Protein AF-A0A941Q3P5-F1 (afdb_monomer)

Nearest PDB structures (foldseek):
  3ljc-assembly1_A  TM=6.207E-01  e=5.164E-02  Escherichia coli K-12
  6vbk-assembly1_B-2  TM=5.419E-01  e=1.382E-01  Mycobacterium tuberculosis
  8rq1-assembly1_A  TM=6.523E-01  e=5.031E-01  Homo sapiens
  4f9u-assembly1_A  TM=2.991E-01  e=7.091E+00  Drosophila melanogaster

pLDDT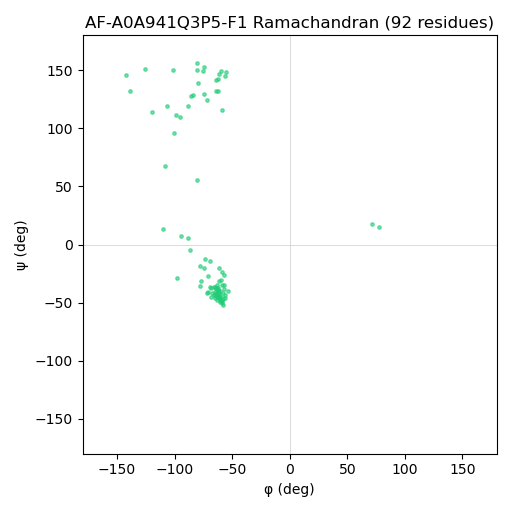: mean 91.7, std 6.8, range [62.0, 97.81]

Sequence (94 aa):
GEVEILPDDEPIAPAEAVHETVRGLANAIASLKGKGVEPFEAPYRFDDAGWVANRWCEILPIPLAAKQRLMELPDARVRLALVDEFLRGQGVVK

Radius of gyration: 13.18 Å; Cα contacts (8 Å, |Δi|>4): 82; chains: 1; bounding box: 28×37×31 Å

Structure (mmCIF, N/CA/C/O backbone):
data_AF-A0A941Q3P5-F1
#
_entry.id   AF-A0A941Q3P5-F1
#
loop_
_atom_site.group_PDB
_atom_site.id
_atom_site.type_symbol
_atom_site.label_atom_id
_atom_site.label_alt_id
_atom_site.label_comp_id
_atom_site.label_asym_id
_atom_site.label_entity_id
_atom_site.label_seq_id
_atom_site.pdbx_PDB_ins_code
_atom_site.Cartn_x
_atom_site.Cartn_y
_atom_site.Cartn_z
_atom_site.occupancy
_atom_site.B_iso_or_equiv
_atom_site.auth_seq_id
_atom_site.auth_comp_id
_atom_site.auth_asym_id
_atom_site.auth_atom_id
_atom_site.pdbx_PDB_model_num
ATOM 1 N N . GLY A 1 1 ? -2.430 23.695 -12.127 1.00 62.00 1 GLY A N 1
ATOM 2 C CA . GLY A 1 1 ? -1.789 22.383 -12.286 1.00 62.00 1 GLY A CA 1
ATOM 3 C C . GLY A 1 1 ? -2.655 21.597 -13.227 1.00 62.00 1 GLY A C 1
ATOM 4 O O . GLY A 1 1 ? -3.858 21.567 -13.005 1.00 62.00 1 GLY A O 1
ATOM 5 N N . GLU A 1 2 ? -2.077 21.087 -14.302 1.00 65.44 2 GLU A N 1
ATOM 6 C CA . GLU A 1 2 ? -2.772 20.238 -15.267 1.00 65.44 2 GLU A CA 1
ATOM 7 C C . GLU A 1 2 ? -2.728 18.805 -14.723 1.00 65.44 2 GLU A C 1
ATOM 9 O O . GLU A 1 2 ? -1.679 18.359 -14.260 1.00 65.44 2 GLU A O 1
ATOM 14 N N . VAL A 1 3 ? -3.881 18.139 -14.645 1.00 68.94 3 VAL A N 1
ATOM 15 C CA . VAL A 1 3 ? -3.965 16.745 -14.195 1.00 68.94 3 VAL A CA 1
ATOM 16 C C . VAL A 1 3 ? -3.951 15.888 -15.448 1.00 68.94 3 VAL A C 1
ATOM 18 O O . VAL A 1 3 ? -4.913 15.905 -16.212 1.00 68.94 3 VAL A O 1
ATOM 21 N N . GLU A 1 4 ? -2.853 15.177 -15.669 1.00 76.56 4 GLU A N 1
ATOM 22 C CA . GLU A 1 4 ? -2.739 14.210 -16.756 1.00 76.56 4 GLU A CA 1
ATOM 23 C C . GLU A 1 4 ? -3.289 12.858 -16.289 1.00 76.56 4 GLU A C 1
ATOM 25 O O . GLU A 1 4 ? -2.936 12.367 -15.214 1.00 76.56 4 GLU A O 1
ATOM 30 N N . ILE A 1 5 ? -4.204 12.282 -17.070 1.00 75.94 5 ILE A N 1
ATOM 31 C CA . ILE A 1 5 ? -4.798 10.975 -16.779 1.00 75.94 5 ILE A CA 1
ATOM 32 C C . ILE A 1 5 ? -3.901 9.911 -17.404 1.00 75.94 5 ILE A C 1
ATOM 34 O O . ILE A 1 5 ? -3.715 9.892 -18.620 1.00 75.94 5 ILE A O 1
ATOM 38 N N . LEU A 1 6 ? -3.362 9.025 -16.569 1.00 75.75 6 LEU A N 1
ATOM 39 C CA . LEU A 1 6 ? -2.624 7.854 -17.031 1.00 75.75 6 LEU A CA 1
ATOM 40 C C . LEU A 1 6 ? -3.596 6.790 -17.564 1.00 75.75 6 LEU A C 1
ATOM 42 O O . LEU A 1 6 ? -4.726 6.705 -17.075 1.00 75.75 6 LEU A O 1
ATOM 46 N N . PRO A 1 7 ? -3.181 5.981 -18.554 1.00 81.75 7 PRO A N 1
ATOM 47 C CA . PRO A 1 7 ? -3.965 4.828 -18.972 1.00 81.75 7 PRO A CA 1
ATOM 48 C C . PRO A 1 7 ? -4.154 3.853 -17.805 1.00 81.75 7 PRO A C 1
ATOM 50 O O . PRO A 1 7 ? -3.282 3.728 -16.942 1.00 81.75 7 PRO A O 1
ATOM 53 N N . ASP A 1 8 ? -5.287 3.153 -17.805 1.00 80.44 8 ASP A N 1
ATOM 54 C CA . ASP A 1 8 ? -5.542 2.082 -16.846 1.00 80.44 8 ASP A CA 1
ATOM 55 C C . ASP A 1 8 ? -4.499 0.965 -16.995 1.00 80.44 8 ASP A C 1
ATOM 57 O O . ASP A 1 8 ? -4.032 0.671 -18.100 1.00 80.44 8 ASP A O 1
ATOM 61 N N . ASP A 1 9 ? -4.158 0.322 -15.877 1.00 83.94 9 ASP A N 1
ATOM 62 C CA . ASP A 1 9 ? -3.281 -0.845 -15.896 1.00 83.94 9 ASP A CA 1
ATOM 63 C C . ASP A 1 9 ? -3.929 -1.990 -16.692 1.00 83.94 9 ASP A C 1
ATOM 65 O O . ASP A 1 9 ? -5.131 -2.256 -16.574 1.00 83.94 9 ASP A O 1
ATOM 69 N N . GLU A 1 10 ? -3.122 -2.737 -17.447 1.00 87.19 10 GLU A N 1
ATOM 70 C CA . GLU A 1 10 ? -3.571 -4.030 -17.958 1.00 87.19 10 GLU A CA 1
ATOM 71 C C . GLU A 1 10 ? -3.827 -4.986 -16.776 1.00 87.19 10 GLU A C 1
ATOM 73 O O . GLU A 1 10 ? -2.962 -5.111 -15.900 1.00 87.19 10 GLU A O 1
ATOM 78 N N . PRO A 1 11 ? -4.979 -5.690 -16.731 1.00 88.62 11 PRO A N 1
ATOM 79 C CA . PRO A 1 11 ? -5.287 -6.610 -15.643 1.00 88.62 11 PRO A CA 1
ATOM 80 C C . PRO A 1 11 ? -4.223 -7.696 -15.532 1.00 88.62 11 PRO A C 1
ATOM 82 O O . PRO A 1 11 ? -4.039 -8.514 -16.438 1.00 88.62 11 PRO A O 1
ATOM 85 N N . ILE A 1 12 ? -3.517 -7.706 -14.406 1.00 95.00 12 ILE A N 1
ATOM 86 C CA . ILE A 1 12 ? -2.355 -8.562 -14.224 1.00 95.00 12 ILE A CA 1
ATOM 87 C C . ILE A 1 12 ? -2.331 -9.167 -12.827 1.00 95.00 12 ILE A C 1
ATOM 89 O O . ILE A 1 12 ? -2.494 -8.469 -11.830 1.00 95.00 12 ILE A O 1
ATOM 93 N N . ALA A 1 13 ? -2.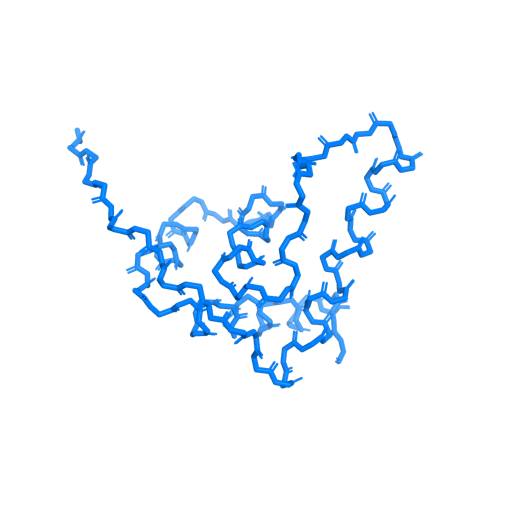101 -10.478 -12.746 1.00 96.62 13 ALA A N 1
ATOM 94 C CA . ALA A 1 13 ? -2.095 -11.177 -11.467 1.00 96.62 13 ALA A CA 1
ATOM 95 C C . ALA A 1 13 ? -0.963 -10.692 -10.540 1.00 96.62 13 ALA A C 1
ATOM 97 O O . ALA A 1 13 ? 0.159 -10.476 -11.015 1.00 96.62 13 ALA A O 1
ATOM 98 N N . PRO A 1 14 ? -1.198 -10.568 -9.219 1.00 97.12 14 PRO A N 1
ATOM 99 C CA . PRO A 1 14 ? -0.131 -10.383 -8.243 1.00 97.12 14 PRO A CA 1
ATOM 100 C C . PRO A 1 14 ? 0.925 -11.492 -8.341 1.00 97.12 14 PRO A C 1
ATOM 102 O O . PRO A 1 14 ? 0.629 -12.629 -8.704 1.00 97.12 14 PRO A O 1
ATOM 105 N N . ALA A 1 15 ? 2.179 -11.165 -8.030 1.00 96.31 15 ALA A N 1
ATOM 106 C CA . ALA A 1 15 ? 3.219 -12.180 -7.887 1.00 96.31 15 ALA A CA 1
ATOM 107 C C . ALA A 1 15 ? 3.039 -12.956 -6.570 1.00 96.31 15 ALA A C 1
ATOM 109 O O . ALA A 1 15 ? 2.570 -12.397 -5.579 1.00 96.31 15 ALA A O 1
ATOM 110 N N . GLU A 1 16 ? 3.498 -14.209 -6.518 1.00 96.19 16 GLU A N 1
ATOM 111 C CA . GLU A 1 16 ? 3.373 -15.039 -5.308 1.00 96.19 16 GLU A CA 1
ATOM 112 C C . GLU A 1 16 ? 4.013 -14.396 -4.070 1.00 96.19 16 GLU A C 1
ATOM 114 O O . GLU A 1 16 ? 3.476 -14.485 -2.967 1.00 96.19 16 GLU A O 1
ATOM 119 N N . ALA A 1 17 ? 5.120 -13.675 -4.267 1.00 95.81 17 ALA A N 1
ATOM 120 C CA . ALA A 1 17 ? 5.842 -12.978 -3.205 1.00 95.81 17 ALA A CA 1
ATOM 121 C C . ALA A 1 17 ? 4.991 -11.934 -2.449 1.00 95.81 17 ALA A C 1
ATOM 123 O O . ALA A 1 17 ? 5.286 -11.635 -1.294 1.00 95.81 17 ALA A O 1
ATOM 124 N N . VAL A 1 18 ? 3.928 -11.409 -3.072 1.00 96.88 18 VAL A N 1
ATOM 125 C CA . VAL A 1 18 ? 3.053 -10.363 -2.506 1.00 96.88 18 VAL A CA 1
ATOM 126 C C . VAL A 1 18 ? 1.657 -10.886 -2.139 1.00 96.88 18 VAL A C 1
ATOM 128 O O . VAL A 1 18 ? 0.739 -10.115 -1.862 1.00 96.88 18 VAL A O 1
ATOM 131 N N . HIS A 1 19 ? 1.454 -12.206 -2.099 1.00 96.69 19 HIS A N 1
ATOM 132 C CA . HIS A 1 19 ? 0.166 -12.784 -1.689 1.00 96.69 19 HIS A CA 1
ATOM 133 C C . HIS A 1 19 ? -0.222 -12.413 -0.247 1.00 96.69 19 HIS A C 1
ATOM 135 O O . HIS A 1 19 ? -1.402 -12.229 0.055 1.00 96.69 19 HIS A O 1
ATOM 141 N N . GLU A 1 20 ? 0.759 -12.239 0.639 1.00 97.06 20 GLU A N 1
ATOM 142 C CA . GLU A 1 20 ? 0.531 -11.752 2.004 1.00 97.06 20 GLU A CA 1
ATOM 143 C C . GLU A 1 20 ? -0.028 -10.326 2.022 1.00 97.06 20 GLU A C 1
ATOM 145 O O . GLU A 1 20 ? -0.933 -10.016 2.796 1.00 97.06 20 GLU A O 1
ATOM 150 N N . THR A 1 21 ? 0.433 -9.481 1.103 1.00 97.62 21 THR A N 1
ATOM 151 C CA . THR A 1 21 ? -0.062 -8.120 0.873 1.00 97.62 21 THR A CA 1
ATOM 152 C C . THR A 1 21 ? -1.513 -8.114 0.402 1.00 97.62 21 THR A C 1
ATOM 154 O O . THR A 1 21 ? -2.324 -7.320 0.886 1.00 97.62 21 THR A O 1
ATOM 157 N N . VAL A 1 22 ? -1.864 -9.029 -0.509 1.00 97.81 22 VAL A N 1
ATOM 158 C CA . VAL A 1 22 ? -3.240 -9.217 -0.997 1.00 97.81 22 VAL A CA 1
ATOM 159 C C . VAL A 1 22 ? -4.152 -9.659 0.151 1.00 97.81 22 VAL A C 1
ATOM 161 O O . VAL A 1 22 ? -5.211 -9.069 0.377 1.00 97.81 22 VAL A O 1
ATOM 164 N N . ARG A 1 23 ? -3.720 -10.653 0.938 1.00 97.38 23 ARG A N 1
ATOM 165 C CA . ARG A 1 23 ? -4.460 -11.121 2.119 1.00 97.38 23 ARG A CA 1
ATOM 166 C C . ARG A 1 23 ? -4.613 -10.024 3.170 1.00 97.38 23 ARG A C 1
ATOM 168 O O . ARG A 1 23 ? -5.678 -9.891 3.771 1.00 97.38 23 ARG A O 1
ATOM 175 N N . GLY A 1 24 ? -3.574 -9.216 3.365 1.00 96.38 24 GLY A N 1
ATOM 176 C CA . GLY A 1 24 ? -3.602 -8.041 4.229 1.00 96.38 24 GLY A CA 1
ATOM 177 C C . GLY A 1 24 ? -4.714 -7.066 3.838 1.00 96.38 24 GLY A C 1
ATOM 178 O O . GLY A 1 24 ? -5.448 -6.610 4.715 1.00 96.38 24 GLY A O 1
ATOM 179 N N . LEU A 1 25 ? -4.903 -6.812 2.538 1.00 97.06 25 LEU A N 1
ATOM 180 C CA . LEU A 1 25 ? -5.968 -5.930 2.057 1.00 97.06 25 LEU A CA 1
ATOM 181 C C . LEU A 1 25 ? -7.352 -6.511 2.354 1.00 97.06 25 LEU A C 1
ATOM 183 O O . LEU A 1 25 ? -8.215 -5.805 2.872 1.00 97.06 25 LEU A O 1
ATOM 187 N N . ALA A 1 26 ? -7.562 -7.800 2.079 1.00 96.19 26 ALA A N 1
ATOM 188 C CA . ALA A 1 26 ? -8.827 -8.468 2.385 1.00 96.19 26 ALA A CA 1
ATOM 189 C C . ALA A 1 26 ? -9.163 -8.388 3.887 1.00 96.19 26 ALA A C 1
ATOM 191 O O . ALA A 1 26 ? -10.295 -8.070 4.261 1.00 96.19 26 ALA A O 1
ATOM 192 N N . ASN A 1 27 ? -8.164 -8.585 4.753 1.00 95.25 27 ASN A N 1
ATOM 193 C CA . ASN A 1 27 ? -8.313 -8.436 6.202 1.00 95.25 27 ASN A CA 1
ATOM 194 C C . ASN A 1 27 ? -8.627 -6.989 6.610 1.00 95.25 27 ASN A C 1
ATOM 196 O O . ASN A 1 27 ? -9.471 -6.765 7.481 1.00 95.25 27 ASN A O 1
ATOM 200 N N . ALA A 1 28 ? -7.978 -6.002 5.985 1.00 93.75 28 ALA A N 1
ATOM 201 C CA . ALA A 1 28 ? -8.245 -4.587 6.229 1.00 93.75 28 ALA A CA 1
ATOM 202 C C . ALA A 1 28 ? -9.687 -4.214 5.850 1.00 93.75 28 ALA A C 1
ATOM 204 O O . ALA A 1 28 ? -10.386 -3.591 6.649 1.00 93.75 28 ALA A O 1
ATOM 205 N N . ILE A 1 29 ? -10.163 -4.669 4.686 1.00 94.75 29 ILE A N 1
ATOM 206 C CA . ILE A 1 29 ? -11.548 -4.481 4.232 1.00 94.75 29 ILE A CA 1
ATOM 207 C C . ILE A 1 29 ? -12.529 -5.119 5.219 1.00 94.75 29 ILE A C 1
ATOM 209 O O . ILE A 1 29 ? -13.475 -4.462 5.652 1.00 94.75 29 ILE A O 1
ATOM 213 N N . ALA A 1 30 ? -12.294 -6.369 5.628 1.00 94.06 30 ALA A N 1
ATOM 214 C CA . ALA A 1 30 ? -13.155 -7.062 6.587 1.00 94.06 30 ALA A CA 1
ATOM 215 C C . ALA A 1 30 ? -13.202 -6.350 7.952 1.00 94.06 30 ALA A C 1
ATOM 217 O O . ALA A 1 30 ? -14.274 -6.195 8.538 1.00 94.06 30 ALA A O 1
ATOM 218 N N . SER A 1 31 ? -12.055 -5.869 8.439 1.00 93.81 31 SER A N 1
ATOM 219 C CA . SER A 1 31 ? -11.946 -5.112 9.692 1.00 93.81 31 SER A CA 1
ATOM 220 C C . SER A 1 31 ? -12.706 -3.784 9.636 1.00 93.81 31 SER A C 1
ATOM 222 O O . SER A 1 31 ? -13.414 -3.435 10.582 1.00 93.81 31 SER A O 1
ATOM 224 N N . LEU A 1 32 ? -12.606 -3.054 8.520 1.00 92.81 32 LEU A N 1
ATOM 225 C CA . LEU A 1 32 ? -13.356 -1.815 8.300 1.00 92.81 32 LEU A CA 1
ATOM 226 C C . LEU A 1 32 ? -14.861 -2.085 8.209 1.00 92.81 32 LEU A C 1
ATOM 228 O O . LEU A 1 32 ? -15.641 -1.412 8.886 1.00 92.81 32 LEU A O 1
ATOM 232 N N . LYS A 1 33 ? 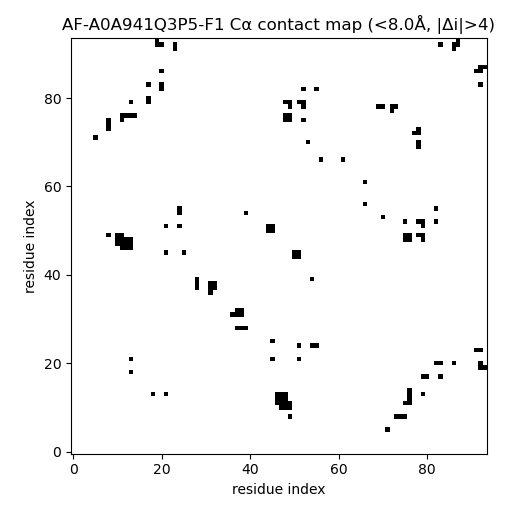-15.263 -3.138 7.491 1.00 92.88 33 LYS A N 1
ATOM 233 C CA . LYS A 1 33 ? -16.667 -3.547 7.388 1.00 92.88 33 LYS A CA 1
ATOM 234 C C . LYS A 1 33 ? -17.263 -3.913 8.747 1.00 92.88 33 LYS A C 1
ATOM 236 O O . LYS A 1 33 ? -18.380 -3.505 9.052 1.00 92.88 33 LYS A O 1
ATOM 241 N N . GLY A 1 34 ? -16.501 -4.594 9.606 1.00 93.94 34 GLY A N 1
ATOM 242 C CA . GLY A 1 34 ? -16.901 -4.885 10.988 1.00 93.94 34 GLY A CA 1
ATOM 243 C C . GLY A 1 34 ? -17.138 -3.636 11.851 1.00 93.94 34 GLY A C 1
ATOM 244 O O . GLY A 1 34 ? -17.857 -3.705 12.844 1.00 93.94 34 GLY A O 1
ATOM 245 N N . LYS A 1 35 ? -16.585 -2.484 11.455 1.00 94.19 35 LYS A N 1
ATOM 246 C CA . LYS A 1 35 ? -16.810 -1.172 12.086 1.00 94.19 35 LYS A CA 1
ATOM 247 C C . LYS A 1 35 ? -17.929 -0.367 11.411 1.00 94.19 35 LYS A C 1
ATOM 249 O O . LYS A 1 35 ? -18.115 0.797 11.747 1.00 94.19 35 LYS A O 1
ATOM 254 N N . GLY A 1 36 ? -18.653 -0.961 10.460 1.00 93.44 36 GLY A N 1
ATOM 255 C CA . GLY A 1 36 ? -19.695 -0.289 9.680 1.00 93.44 36 GLY A CA 1
ATOM 256 C C . GLY A 1 36 ? -19.159 0.621 8.571 1.00 93.44 36 GLY A C 1
ATOM 257 O O . GLY A 1 36 ? -19.910 1.443 8.057 1.00 93.44 36 GLY A O 1
ATOM 258 N N . VAL A 1 37 ? -17.878 0.494 8.207 1.00 93.38 37 VAL A N 1
ATOM 259 C CA . VAL A 1 37 ? -17.254 1.257 7.119 1.00 93.38 37 VAL A CA 1
ATOM 260 C C . VAL A 1 37 ? -17.036 0.333 5.929 1.00 93.38 37 VAL A C 1
ATOM 262 O O . VAL A 1 37 ? -16.290 -0.637 6.028 1.00 93.38 37 VAL A O 1
ATOM 265 N N . GLU A 1 38 ? -17.641 0.641 4.787 1.00 90.75 38 GLU A N 1
ATOM 266 C CA . GLU A 1 38 ? -17.346 -0.045 3.527 1.00 90.75 38 GLU A CA 1
ATOM 267 C C . GLU A 1 38 ? -16.401 0.832 2.699 1.00 90.75 38 GLU A C 1
ATOM 269 O O . GLU A 1 38 ? -16.860 1.768 2.049 1.00 90.75 38 GLU A O 1
ATOM 274 N N . PRO A 1 39 ? -15.073 0.601 2.757 1.00 87.31 39 PRO A N 1
ATOM 275 C CA . PRO A 1 39 ? -14.115 1.496 2.112 1.00 87.31 39 PRO A CA 1
ATOM 276 C C . PRO A 1 39 ? -14.162 1.398 0.586 1.00 87.31 39 PRO A C 1
ATOM 278 O O . PRO A 1 39 ? -13.812 2.357 -0.089 1.00 87.31 39 PRO A O 1
ATOM 281 N N . PHE A 1 40 ? -14.576 0.244 0.050 1.00 93.06 40 PHE A N 1
ATOM 282 C CA . PHE A 1 40 ? -14.541 -0.050 -1.376 1.00 93.06 40 PHE A CA 1
ATOM 283 C C . PHE A 1 40 ? -15.764 -0.844 -1.814 1.00 93.06 40 PHE A C 1
ATOM 285 O O . PHE A 1 40 ? -16.235 -1.735 -1.099 1.00 93.06 40 PHE A O 1
ATOM 292 N N . GLU A 1 41 ? -16.196 -0.575 -3.039 1.00 90.50 41 GLU A N 1
ATOM 293 C CA . GLU A 1 41 ? -17.290 -1.282 -3.690 1.00 90.50 41 GLU A CA 1
ATOM 294 C C . GLU A 1 41 ? -16.835 -2.629 -4.277 1.00 90.50 41 GLU A C 1
ATOM 296 O O . GLU A 1 41 ? -15.681 -2.813 -4.679 1.00 90.50 41 GLU A O 1
ATOM 301 N N . ALA A 1 42 ? -17.763 -3.584 -4.318 1.00 89.62 42 ALA A N 1
ATOM 302 C CA . ALA A 1 42 ? -17.587 -4.871 -4.985 1.00 89.62 42 ALA A CA 1
ATOM 303 C C . ALA A 1 42 ? -17.816 -4.738 -6.513 1.00 89.62 42 ALA A C 1
ATOM 305 O O . ALA A 1 42 ? -18.565 -3.856 -6.931 1.00 89.62 42 ALA A O 1
ATOM 306 N N . PRO A 1 43 ? -17.252 -5.626 -7.360 1.00 93.50 43 PRO A N 1
ATOM 307 C CA . PRO A 1 43 ? -16.478 -6.818 -7.011 1.00 93.50 43 PRO A CA 1
ATOM 308 C C . PRO A 1 43 ? -15.026 -6.504 -6.629 1.00 93.50 43 PRO A C 1
ATOM 310 O O . PRO A 1 43 ? -14.350 -5.709 -7.282 1.00 93.50 43 PRO A O 1
ATOM 313 N N . TYR A 1 44 ? -14.532 -7.177 -5.588 1.00 95.50 44 TYR A N 1
ATOM 314 C CA . TYR A 1 44 ? -13.121 -7.108 -5.209 1.00 95.50 44 TYR A CA 1
ATOM 315 C C . TYR A 1 44 ? -12.271 -7.922 -6.185 1.00 95.50 44 TYR A C 1
ATOM 317 O O . TYR A 1 44 ? -12.578 -9.085 -6.442 1.00 95.50 44 TYR A 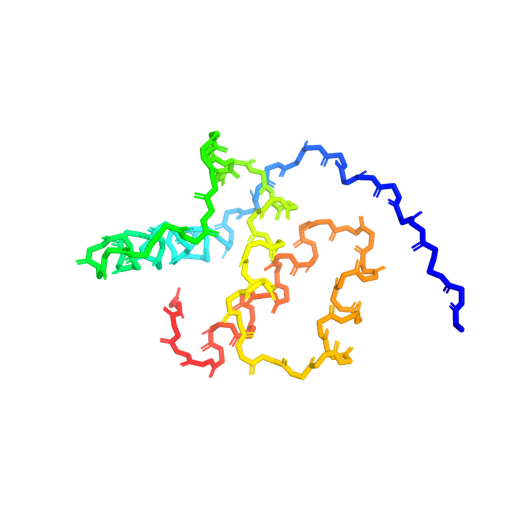O 1
ATOM 325 N N . ARG A 1 45 ? -11.201 -7.312 -6.703 1.00 96.00 45 ARG A N 1
ATOM 326 C CA . ARG A 1 45 ? -10.288 -7.920 -7.682 1.00 96.00 45 ARG A CA 1
ATOM 327 C C . ARG A 1 45 ? -8.949 -8.232 -7.025 1.00 96.00 45 ARG A C 1
ATOM 329 O O . ARG A 1 45 ? -7.943 -7.574 -7.264 1.00 96.00 45 ARG A O 1
ATOM 336 N N . PHE A 1 46 ? -8.959 -9.192 -6.104 1.00 97.12 46 PHE A N 1
ATOM 337 C CA . PHE A 1 46 ? -7.745 -9.601 -5.383 1.00 97.12 46 PHE A CA 1
ATOM 338 C C . PHE A 1 46 ? -6.728 -10.327 -6.277 1.00 97.12 46 PHE A C 1
ATOM 340 O O . PHE A 1 46 ? -5.571 -10.484 -5.900 1.00 97.12 46 PHE A O 1
ATOM 347 N N . ASP A 1 47 ? -7.165 -10.751 -7.456 1.00 96.44 47 ASP A N 1
ATOM 348 C CA . ASP A 1 47 ? -6.387 -11.324 -8.547 1.00 96.44 47 ASP A CA 1
ATOM 349 C C . ASP A 1 47 ? -5.830 -10.269 -9.518 1.00 96.44 47 ASP A C 1
ATOM 351 O O . ASP A 1 47 ? -5.215 -10.637 -10.512 1.00 96.44 47 ASP A O 1
ATOM 355 N N . ASP A 1 48 ? -5.996 -8.975 -9.231 1.00 96.94 48 ASP A N 1
ATOM 356 C CA . ASP A 1 48 ? -5.486 -7.861 -10.034 1.00 96.94 48 ASP A CA 1
ATOM 357 C C . ASP A 1 48 ? -4.520 -7.008 -9.194 1.00 96.94 48 ASP A C 1
ATOM 359 O O . ASP A 1 48 ? -4.898 -6.363 -8.212 1.00 96.94 48 ASP A O 1
ATOM 363 N N . ALA A 1 49 ? -3.242 -7.005 -9.575 1.00 96.88 49 ALA A N 1
ATOM 364 C CA . ALA A 1 49 ? -2.185 -6.301 -8.862 1.00 96.88 49 ALA A CA 1
ATOM 365 C C . ALA A 1 49 ? -2.401 -4.782 -8.835 1.00 96.88 49 ALA A C 1
ATOM 367 O O . ALA A 1 49 ? -2.131 -4.150 -7.811 1.00 96.88 49 ALA A O 1
ATOM 368 N N . GLY A 1 50 ? -2.906 -4.206 -9.930 1.00 95.62 50 GLY A N 1
ATOM 369 C CA . GLY A 1 50 ? -3.162 -2.771 -10.037 1.00 95.62 50 GLY A CA 1
ATOM 370 C C . GLY A 1 50 ? -4.297 -2.373 -9.109 1.00 95.62 50 GLY A C 1
ATOM 371 O O . GLY A 1 50 ? -4.168 -1.438 -8.316 1.00 95.62 50 GLY A O 1
ATOM 372 N N . TRP A 1 51 ? -5.372 -3.166 -9.111 1.00 95.88 51 TRP A N 1
ATOM 373 C CA . TRP A 1 51 ? -6.482 -2.971 -8.185 1.00 95.88 51 TRP A CA 1
ATOM 374 C C . TRP A 1 51 ? -6.022 -3.044 -6.724 1.00 95.88 51 TRP A C 1
ATOM 376 O O . TRP A 1 51 ? -6.291 -2.123 -5.953 1.00 95.88 51 TRP A O 1
ATOM 386 N N . VAL A 1 52 ? -5.282 -4.088 -6.336 1.00 97.00 52 VAL A N 1
ATOM 387 C CA . VAL A 1 52 ? -4.808 -4.254 -4.949 1.00 97.00 52 VAL A CA 1
ATOM 388 C C . VAL A 1 52 ? -3.890 -3.101 -4.528 1.00 97.00 52 VAL A C 1
ATOM 390 O O . VAL A 1 52 ? -4.057 -2.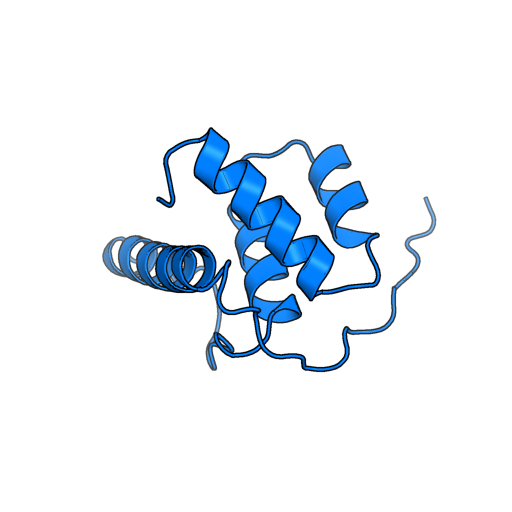560 -3.431 1.00 97.00 52 VAL A O 1
ATOM 393 N N . ALA A 1 53 ? -2.951 -2.688 -5.386 1.00 95.88 53 ALA A N 1
ATOM 394 C CA . ALA A 1 53 ? -2.047 -1.576 -5.097 1.00 95.88 53 ALA A CA 1
ATOM 395 C C . ALA A 1 53 ? -2.811 -0.264 -4.867 1.00 95.88 53 ALA A C 1
ATOM 397 O O . ALA A 1 53 ? -2.586 0.417 -3.866 1.00 95.88 53 ALA A O 1
ATOM 398 N N . ASN A 1 54 ? -3.770 0.054 -5.739 1.00 94.19 54 ASN A N 1
ATOM 399 C CA . ASN A 1 54 ? -4.549 1.290 -5.660 1.00 94.19 54 ASN A CA 1
ATOM 400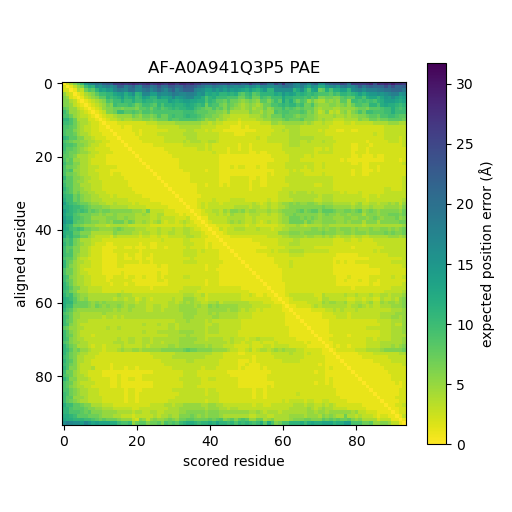 C C . ASN A 1 54 ? -5.366 1.374 -4.361 1.00 94.19 54 ASN A C 1
ATOM 402 O O . ASN A 1 54 ? -5.404 2.421 -3.712 1.00 94.19 54 ASN A O 1
ATOM 406 N N . ARG A 1 55 ? -5.957 0.258 -3.924 1.00 96.44 55 ARG A N 1
ATOM 407 C CA . ARG A 1 55 ? -6.731 0.194 -2.673 1.00 96.44 55 ARG A CA 1
ATOM 408 C C . ARG A 1 55 ? -5.857 0.361 -1.439 1.00 96.44 55 ARG A C 1
ATOM 410 O O . ARG A 1 55 ? -6.246 1.057 -0.501 1.00 96.44 55 ARG A O 1
ATOM 417 N N . TRP A 1 56 ? -4.643 -0.184 -1.452 1.00 96.06 56 TRP A N 1
ATOM 418 C CA . TRP A 1 56 ? -3.667 0.150 -0.420 1.00 96.06 56 TRP A CA 1
ATOM 419 C C . TRP A 1 56 ? -3.325 1.642 -0.433 1.00 96.06 56 TRP A C 1
ATOM 421 O O . TRP A 1 56 ? -3.400 2.273 0.617 1.00 96.06 56 TRP A O 1
ATOM 431 N N . CYS A 1 57 ? -3.059 2.248 -1.592 1.00 93.69 57 CYS A N 1
ATOM 432 C CA . CYS A 1 57 ? -2.790 3.688 -1.697 1.00 93.69 57 CYS A CA 1
ATOM 433 C C . CYS A 1 57 ? -3.918 4.574 -1.135 1.00 93.69 57 CYS A C 1
ATOM 435 O O . CYS A 1 57 ? -3.674 5.720 -0.757 1.00 93.69 57 CYS A O 1
ATOM 437 N N . GLU A 1 58 ? -5.164 4.103 -1.112 1.00 92.12 58 GLU A N 1
ATOM 438 C CA . GLU A 1 58 ? -6.304 4.814 -0.517 1.00 92.12 58 GLU A CA 1
ATOM 439 C C . GLU A 1 58 ? -6.344 4.746 1.014 1.00 92.12 58 GLU A C 1
ATOM 441 O O . GLU A 1 58 ? -6.782 5.711 1.638 1.00 92.12 58 GLU A O 1
ATOM 446 N N . ILE A 1 59 ? -5.854 3.660 1.620 1.00 91.44 59 ILE A N 1
ATOM 447 C CA . ILE A 1 59 ? -5.894 3.443 3.078 1.00 91.44 59 ILE A CA 1
ATOM 448 C C . ILE A 1 59 ? -4.570 3.820 3.758 1.00 91.44 59 ILE A C 1
ATOM 450 O O . ILE A 1 59 ? -4.555 4.181 4.937 1.00 91.44 59 ILE A O 1
ATOM 454 N N . LEU A 1 60 ? -3.447 3.714 3.045 1.00 89.88 60 LEU A N 1
ATOM 455 C CA . LEU A 1 60 ? -2.120 3.925 3.608 1.00 89.88 60 LEU A CA 1
ATOM 456 C C . LEU A 1 60 ? -1.946 5.366 4.127 1.00 89.88 60 LEU A C 1
ATOM 458 O O . LEU A 1 60 ? -2.194 6.321 3.386 1.00 89.88 60 LEU A O 1
ATOM 462 N N . PRO A 1 61 ? -1.432 5.556 5.357 1.00 88.75 61 PRO A N 1
ATOM 463 C CA . PRO A 1 61 ? -1.163 6.876 5.921 1.00 88.75 61 PRO A CA 1
ATOM 464 C C . PRO A 1 61 ? 0.173 7.442 5.403 1.00 88.75 61 PRO A C 1
ATOM 466 O O . PRO A 1 61 ? 1.069 7.764 6.183 1.00 88.75 61 PRO A O 1
ATOM 469 N N . ILE A 1 62 ? 0.336 7.530 4.081 1.00 89.50 62 ILE A N 1
ATOM 470 C CA . ILE A 1 62 ? 1.546 8.061 3.436 1.00 89.50 62 ILE A CA 1
ATOM 471 C C . ILE A 1 62 ? 1.338 9.502 2.945 1.00 89.50 62 ILE A C 1
ATOM 473 O O . ILE A 1 62 ? 0.221 9.873 2.577 1.00 89.50 62 ILE A O 1
ATOM 477 N N . PRO A 1 63 ? 2.397 10.337 2.901 1.00 92.69 63 PRO A N 1
ATOM 478 C CA . PRO A 1 63 ? 2.301 11.682 2.345 1.00 92.69 63 PRO A CA 1
ATOM 479 C C . PRO A 1 63 ? 1.792 11.668 0.900 1.00 92.69 63 PRO A C 1
ATOM 481 O O . PRO A 1 63 ? 2.170 10.799 0.113 1.00 92.69 63 PRO A O 1
ATOM 484 N N . LEU A 1 64 ? 1.008 12.682 0.519 1.00 91.06 64 LEU A N 1
ATOM 485 C CA . LEU A 1 64 ? 0.424 12.781 -0.825 1.00 91.06 64 LEU A CA 1
ATOM 486 C C . LEU A 1 64 ? 1.476 12.668 -1.939 1.00 91.06 64 LEU A C 1
ATOM 488 O O . LEU A 1 64 ? 1.243 11.979 -2.924 1.00 91.06 64 LEU A O 1
ATOM 492 N N . ALA A 1 65 ? 2.650 13.276 -1.760 1.00 91.50 65 ALA A N 1
ATOM 493 C CA . ALA A 1 65 ? 3.742 13.188 -2.729 1.00 91.50 65 ALA A CA 1
ATOM 494 C C . ALA A 1 65 ? 4.277 11.752 -2.903 1.00 91.50 65 ALA A C 1
ATOM 496 O O . ALA A 1 65 ? 4.650 11.363 -4.006 1.00 91.50 65 ALA A O 1
ATOM 497 N N . ALA A 1 66 ? 4.303 10.947 -1.835 1.00 90.44 66 ALA A N 1
ATOM 498 C CA . ALA A 1 66 ? 4.698 9.542 -1.920 1.00 90.44 66 ALA A CA 1
ATOM 499 C C . ALA A 1 66 ? 3.629 8.716 -2.646 1.00 90.44 66 ALA A C 1
ATOM 501 O O . ALA A 1 66 ? 3.965 7.907 -3.506 1.00 90.44 66 ALA A O 1
ATOM 502 N N . LYS A 1 67 ? 2.346 8.982 -2.363 1.00 91.88 67 LYS A N 1
ATOM 503 C CA . LYS A 1 67 ? 1.228 8.383 -3.101 1.00 91.88 67 LYS A CA 1
ATOM 504 C C . LYS A 1 67 ? 1.290 8.738 -4.587 1.00 91.88 67 LYS A C 1
ATOM 506 O O . LYS A 1 67 ? 1.152 7.847 -5.408 1.00 91.88 67 LYS A O 1
ATOM 511 N N . GLN A 1 68 ? 1.546 9.999 -4.937 1.00 90.06 68 GLN A N 1
ATOM 512 C CA . GLN A 1 68 ? 1.687 10.432 -6.333 1.00 90.06 68 GLN A CA 1
ATOM 513 C C . GLN A 1 68 ? 2.799 9.666 -7.050 1.00 90.06 68 GLN A C 1
ATOM 515 O O . GLN A 1 68 ? 2.521 9.015 -8.047 1.00 90.06 68 GLN A O 1
ATOM 520 N N . ARG A 1 69 ? 4.010 9.623 -6.483 1.00 91.44 69 ARG A N 1
ATOM 521 C CA . ARG A 1 69 ? 5.130 8.861 -7.065 1.00 91.44 69 ARG A CA 1
ATOM 522 C C . ARG A 1 69 ? 4.820 7.380 -7.251 1.00 91.44 69 ARG A C 1
ATOM 524 O O . ARG A 1 69 ? 5.249 6.782 -8.225 1.00 91.44 69 ARG A O 1
ATOM 531 N N . LEU A 1 70 ? 4.098 6.785 -6.303 1.00 91.50 70 LEU A N 1
ATOM 532 C CA . LEU A 1 70 ? 3.682 5.390 -6.390 1.00 91.50 70 LEU A CA 1
ATOM 533 C C . LEU A 1 70 ? 2.668 5.189 -7.525 1.00 91.50 70 LEU A C 1
ATOM 535 O O . LEU A 1 70 ? 2.779 4.224 -8.269 1.00 91.50 70 LEU A O 1
ATOM 539 N N . MET A 1 71 ? 1.713 6.109 -7.683 1.00 90.12 71 MET A N 1
ATOM 540 C CA . MET A 1 71 ? 0.681 6.063 -8.726 1.00 90.12 71 MET A CA 1
ATOM 541 C C . MET A 1 71 ? 1.202 6.426 -10.125 1.00 90.12 71 MET A C 1
ATOM 543 O O . MET A 1 71 ? 0.578 6.034 -11.103 1.00 90.12 71 MET A O 1
ATOM 547 N N . GLU A 1 72 ? 2.336 7.123 -10.224 1.00 91.38 72 GLU A N 1
ATOM 548 C CA . GLU A 1 72 ? 3.047 7.413 -11.481 1.00 91.38 72 GLU A CA 1
ATOM 549 C C . GLU A 1 72 ? 3.777 6.187 -12.059 1.00 91.38 72 GLU A C 1
ATOM 551 O O . GLU A 1 72 ? 4.223 6.218 -13.206 1.00 91.38 72 GLU A O 1
ATOM 556 N N . LEU A 1 73 ? 3.917 5.102 -11.288 1.00 91.38 73 LEU A N 1
ATOM 557 C CA .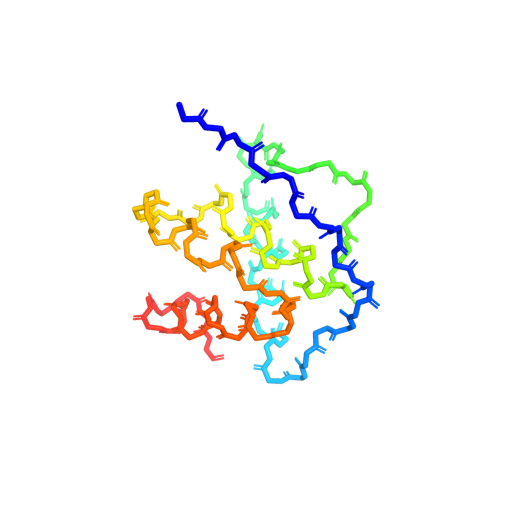 LEU A 1 73 ? 4.542 3.877 -11.778 1.00 91.38 73 LEU A CA 1
ATOM 558 C C . LEU A 1 73 ? 3.616 3.161 -12.774 1.00 91.38 73 LEU A C 1
ATOM 560 O O . LEU A 1 73 ? 2.496 2.810 -12.397 1.00 91.38 73 LEU A O 1
ATOM 564 N N . PRO A 1 74 ? 4.087 2.875 -14.003 1.00 88.38 74 PRO A N 1
ATOM 565 C CA . PRO A 1 74 ? 3.262 2.254 -15.039 1.00 88.38 74 PRO A CA 1
ATOM 566 C C . PRO A 1 74 ? 3.075 0.744 -14.840 1.00 88.38 74 PRO A C 1
ATOM 568 O O . PRO A 1 74 ? 2.179 0.154 -15.429 1.00 88.38 74 PRO A O 1
ATOM 571 N N . ASP A 1 75 ? 3.934 0.097 -14.045 1.00 92.38 75 ASP A N 1
ATOM 572 C CA . ASP A 1 75 ? 3.856 -1.340 -13.790 1.00 92.38 75 ASP A CA 1
ATOM 573 C C . ASP A 1 75 ? 3.151 -1.611 -12.455 1.00 92.38 75 ASP A C 1
ATOM 575 O O . ASP A 1 75 ? 3.684 -1.354 -11.367 1.00 92.38 75 ASP A O 1
ATOM 579 N N . ALA A 1 76 ? 1.950 -2.178 -12.550 1.00 94.25 76 ALA A N 1
ATOM 580 C CA . ALA A 1 76 ? 1.116 -2.544 -11.415 1.00 94.25 76 ALA A CA 1
ATOM 581 C C . ALA A 1 76 ? 1.773 -3.545 -10.447 1.00 94.25 76 ALA A C 1
ATOM 583 O O . ALA A 1 76 ? 1.571 -3.445 -9.234 1.00 94.25 76 ALA A O 1
ATOM 584 N N . ARG A 1 77 ? 2.580 -4.497 -10.938 1.00 95.12 77 ARG A N 1
ATOM 585 C CA . ARG A 1 77 ? 3.283 -5.457 -10.070 1.00 95.12 77 ARG A CA 1
ATOM 586 C C . ARG A 1 77 ? 4.401 -4.771 -9.305 1.00 95.12 77 ARG A C 1
ATOM 588 O O . ARG A 1 77 ? 4.560 -5.036 -8.116 1.00 95.12 77 ARG A O 1
ATOM 595 N N . VAL A 1 78 ? 5.149 -3.885 -9.962 1.00 95.25 78 VAL A N 1
ATOM 596 C CA . VAL A 1 78 ? 6.196 -3.085 -9.306 1.00 95.25 78 VAL A CA 1
ATOM 597 C C . VAL A 1 78 ? 5.576 -2.185 -8.242 1.00 95.25 78 VAL A C 1
ATOM 599 O O . VAL A 1 78 ? 6.051 -2.152 -7.107 1.00 95.25 78 VAL A O 1
ATOM 602 N N . ARG A 1 79 ? 4.470 -1.513 -8.572 1.00 95.62 79 ARG A N 1
ATOM 603 C CA . ARG A 1 79 ? 3.724 -0.686 -7.621 1.00 95.62 79 ARG A CA 1
ATOM 604 C C . ARG A 1 79 ? 3.263 -1.499 -6.408 1.00 95.62 79 ARG A C 1
ATOM 606 O O . ARG A 1 79 ? 3.486 -1.076 -5.275 1.00 95.62 79 ARG A O 1
ATOM 613 N N . LEU A 1 80 ? 2.687 -2.685 -6.620 1.00 96.88 80 LEU A N 1
ATOM 614 C CA . LEU A 1 80 ? 2.272 -3.571 -5.528 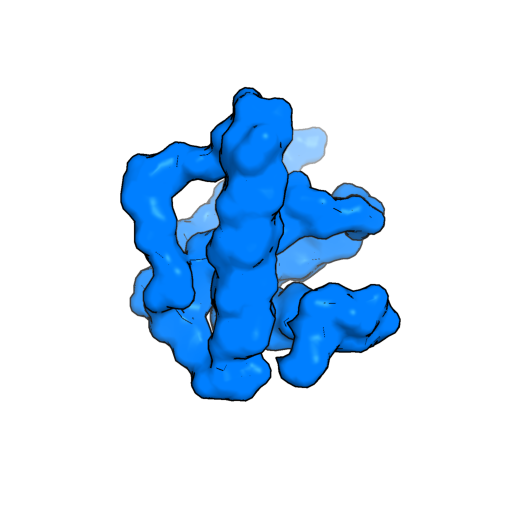1.00 96.88 80 LEU A CA 1
ATOM 615 C C . LEU A 1 80 ? 3.460 -4.095 -4.701 1.00 96.88 80 LEU A C 1
ATOM 617 O O . LEU A 1 80 ? 3.344 -4.206 -3.484 1.00 96.88 80 LEU A O 1
ATOM 621 N N . ALA A 1 81 ? 4.607 -4.376 -5.321 1.00 96.62 81 ALA A N 1
ATOM 622 C CA . ALA A 1 81 ? 5.812 -4.806 -4.610 1.00 96.62 81 ALA A CA 1
ATOM 623 C C . ALA A 1 81 ? 6.359 -3.718 -3.668 1.00 96.62 81 ALA A C 1
ATOM 625 O O . ALA A 1 81 ? 6.769 -4.021 -2.552 1.00 96.62 81 ALA A O 1
ATOM 626 N N . LEU A 1 82 ? 6.304 -2.445 -4.068 1.00 95.94 82 LEU A N 1
ATOM 627 C CA . LEU A 1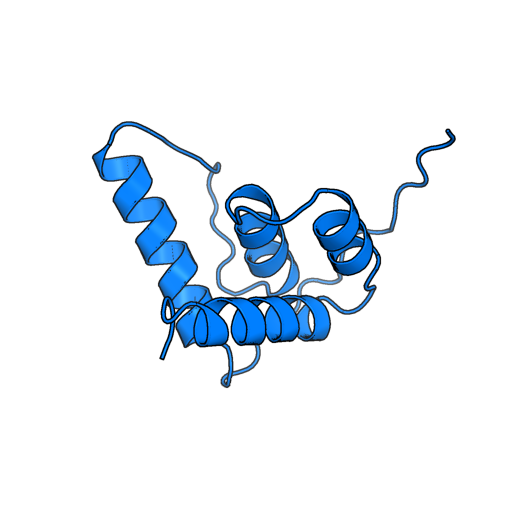 82 ? 6.690 -1.329 -3.193 1.00 95.94 82 LEU A CA 1
ATOM 628 C C . LEU A 1 82 ? 5.706 -1.132 -2.034 1.00 95.94 82 LEU A C 1
ATOM 630 O O . LEU A 1 82 ? 6.109 -0.810 -0.916 1.00 95.94 82 LEU A O 1
ATOM 634 N N . VAL A 1 83 ? 4.411 -1.345 -2.285 1.00 96.19 83 VAL A N 1
ATOM 635 C CA . VAL A 1 83 ? 3.396 -1.379 -1.223 1.00 96.19 83 VAL A CA 1
ATOM 636 C C . VAL A 1 83 ? 3.690 -2.505 -0.231 1.00 96.19 83 VAL A C 1
ATOM 638 O O . VAL A 1 83 ? 3.610 -2.285 0.977 1.00 96.19 83 VAL A O 1
ATOM 641 N N . ASP A 1 84 ? 4.058 -3.690 -0.719 1.00 96.75 84 ASP A N 1
ATOM 642 C CA . ASP A 1 84 ? 4.458 -4.816 0.126 1.00 96.75 84 ASP A CA 1
ATOM 643 C C . ASP A 1 84 ? 5.682 -4.481 0.985 1.00 96.75 84 ASP A C 1
ATOM 645 O O . ASP A 1 84 ? 5.632 -4.635 2.205 1.00 96.75 84 ASP A O 1
ATOM 649 N N . GLU A 1 85 ? 6.743 -3.937 0.386 1.00 95.25 85 GLU A N 1
ATOM 650 C CA . GLU A 1 85 ? 7.945 -3.511 1.111 1.00 95.25 85 GLU A CA 1
ATOM 651 C C . GLU A 1 85 ? 7.608 -2.508 2.224 1.00 95.25 85 GLU A C 1
ATOM 653 O O . GLU A 1 85 ? 8.034 -2.670 3.373 1.00 95.25 85 GLU A O 1
ATOM 658 N N . PHE A 1 86 ? 6.776 -1.510 1.913 1.00 94.12 86 PHE A N 1
ATOM 659 C CA . PHE A 1 86 ? 6.307 -0.540 2.896 1.00 94.12 86 PHE A CA 1
ATOM 660 C C . PHE A 1 86 ? 5.555 -1.219 4.051 1.00 94.12 86 PHE A C 1
ATOM 662 O O . PHE A 1 86 ? 5.850 -0.967 5.222 1.00 94.12 86 PHE A O 1
ATOM 669 N N . LEU A 1 87 ? 4.601 -2.102 3.744 1.00 94.31 87 LEU A N 1
ATOM 670 C CA . LEU A 1 87 ? 3.786 -2.794 4.745 1.00 94.31 87 LEU A CA 1
ATOM 671 C C . LEU A 1 87 ? 4.613 -3.744 5.619 1.00 94.31 87 LEU A C 1
ATOM 673 O O . LEU A 1 87 ? 4.361 -3.827 6.825 1.00 94.31 87 LEU A O 1
ATOM 677 N N . ARG A 1 88 ? 5.619 -4.417 5.049 1.00 94.50 88 ARG A N 1
ATOM 678 C CA . ARG A 1 88 ? 6.591 -5.232 5.797 1.00 94.50 88 ARG A CA 1
ATOM 679 C C . ARG A 1 88 ? 7.414 -4.370 6.742 1.00 94.50 88 ARG A C 1
ATOM 681 O O . ARG A 1 88 ? 7.556 -4.718 7.912 1.00 94.50 88 ARG A O 1
ATOM 688 N N . GLY A 1 89 ? 7.881 -3.212 6.274 1.00 92.44 89 GLY A N 1
ATOM 689 C CA . GLY A 1 89 ? 8.599 -2.239 7.100 1.00 92.44 89 GLY A CA 1
ATOM 690 C C . GLY A 1 89 ? 7.773 -1.718 8.284 1.00 92.44 89 GLY A C 1
ATOM 691 O O . GLY A 1 89 ? 8.328 -1.430 9.341 1.00 92.44 89 GLY A O 1
ATOM 692 N N . GLN A 1 90 ? 6.446 -1.649 8.137 1.00 90.12 90 GLN A N 1
ATOM 693 C CA . GLN A 1 90 ? 5.510 -1.296 9.213 1.00 90.12 90 GLN A CA 1
ATOM 694 C C . GLN A 1 90 ? 5.071 -2.499 10.075 1.00 90.12 90 GLN A C 1
ATOM 696 O O . GLN A 1 90 ? 4.341 -2.320 11.048 1.00 90.12 90 GLN A O 1
ATOM 701 N N . GLY A 1 91 ? 5.477 -3.726 9.731 1.00 90.06 91 GLY A N 1
ATOM 702 C CA . GLY A 1 91 ? 5.078 -4.953 10.429 1.00 90.06 91 GLY A CA 1
ATOM 703 C C . GLY A 1 91 ? 3.619 -5.373 10.208 1.00 90.06 91 GLY A C 1
ATOM 704 O O . GLY A 1 91 ? 3.091 -6.169 10.985 1.00 90.06 91 GLY A O 1
ATOM 705 N N . VAL A 1 92 ? 2.959 -4.844 9.172 1.00 88.06 92 VAL A N 1
ATOM 706 C CA . VAL A 1 92 ? 1.557 -5.152 8.835 1.00 88.06 92 VAL A CA 1
ATOM 707 C C . VAL A 1 92 ? 1.437 -6.503 8.128 1.00 88.06 92 VAL A C 1
ATOM 709 O O . VAL A 1 92 ? 0.472 -7.233 8.353 1.00 88.06 92 VAL A O 1
ATOM 712 N N . VAL A 1 93 ? 2.424 -6.852 7.299 1.00 88.38 93 VAL A N 1
ATOM 713 C CA . VAL A 1 93 ? 2.512 -8.137 6.587 1.00 88.38 93 VAL A CA 1
ATOM 714 C C . VAL A 1 93 ? 3.860 -8.800 6.882 1.00 88.38 93 VAL A C 1
ATOM 716 O O . VAL A 1 93 ? 4.829 -8.109 7.205 1.00 88.38 93 VAL A O 1
ATOM 719 N N . LYS A 1 94 ? 3.902 -10.136 6.852 1.00 77.06 94 LYS A N 1
ATOM 720 C CA . LYS A 1 94 ? 5.062 -10.947 7.255 1.00 77.06 94 LYS A CA 1
ATOM 721 C C . LYS A 1 94 ? 5.613 -11.777 6.116 1.00 77.06 94 LYS A C 1
ATOM 723 O O . LYS A 1 94 ? 4.881 -12.049 5.145 1.00 77.06 94 LYS A O 1
#

Solvent-accessible surface area (backbone atoms only — not comparable to full-atom values): 5723 Å² total; per-residue (Å²): 135,86,83,81,83,74,82,80,70,78,92,38,66,55,56,80,92,46,47,49,47,48,51,46,50,56,51,51,52,53,55,37,42,76,71,77,38,78,92,70,75,81,84,79,50,77,65,21,16,43,56,47,34,52,55,46,64,70,69,52,97,63,57,69,70,59,48,49,60,50,69,68,47,82,47,34,57,61,39,29,51,53,52,36,54,50,35,41,76,71,66,74,38,125

Mean predicted aligned error: 3.91 Å

Foldseek 3Di:
DDDDDDDDADFAFADPVLLQLLVLLVVVQVVCVVVVHRPDDDDQPSRGLQSSLVSLLVVPPDDPVVSVVLVPDRDSNVSSVVSSVVCVVVVSGD

Secondary structure (DSSP, 8-state):
---PPPPPPPP-PPPGGGHHHHHHHHHHHHHHHHTT---SPSSP-TT-HHHHHHHHHHHS---HHHHHHHHT-S-HHHHHHHHHHHHHHTTS--